Protein AF-A0AA95N5B0-F1 (afdb_monomer)

Mean predicted aligned error: 8.51 Å

Sequence (101 aa):
MNHSTEYFVPNHDPILGIRDTNIAQSITLDNWQRKAIVVPHEGDDVYVYIVTGEIAKLNRKVYCVTGFSLKDNKSLWSHPFLSPEEAISWIGRHFQQQAVA

Structure (mmCIF, N/CA/C/O backbone):
data_AF-A0AA95N5B0-F1
#
_entry.id   AF-A0AA95N5B0-F1
#
loop_
_atom_site.group_PDB
_atom_site.id
_atom_site.type_symbol
_atom_site.label_atom_id
_atom_site.label_alt_id
_atom_site.label_comp_id
_atom_site.label_asym_id
_atom_site.label_entity_id
_atom_site.label_seq_id
_atom_site.pdbx_PDB_ins_code
_atom_site.Cartn_x
_atom_site.Cartn_y
_atom_site.Cartn_z
_atom_site.occupancy
_atom_site.B_iso_or_equiv
_atom_site.auth_seq_id
_atom_site.auth_comp_id
_atom_site.auth_asym_id
_atom_site.auth_atom_id
_atom_site.pdbx_PDB_model_num
ATOM 1 N N . MET A 1 1 ? 8.682 13.932 24.473 1.00 30.95 1 MET A N 1
ATOM 2 C CA . MET A 1 1 ? 8.407 13.279 23.176 1.00 30.95 1 MET A CA 1
ATOM 3 C C . MET A 1 1 ? 8.169 11.798 23.436 1.00 30.95 1 MET A C 1
ATOM 5 O O . MET A 1 1 ? 9.125 11.054 23.578 1.00 30.95 1 MET A O 1
ATOM 9 N N . ASN A 1 2 ? 6.911 11.383 23.612 1.00 28.69 2 ASN A N 1
ATOM 10 C CA . ASN A 1 2 ? 6.576 9.966 23.773 1.00 28.69 2 ASN A CA 1
ATOM 11 C C . ASN A 1 2 ? 6.397 9.363 22.380 1.00 28.69 2 ASN A C 1
ATOM 13 O O . ASN A 1 2 ? 5.348 9.554 21.764 1.00 28.69 2 ASN A O 1
ATOM 17 N N . HIS A 1 3 ? 7.427 8.660 21.906 1.00 34.62 3 HIS A N 1
ATOM 18 C CA . HIS A 1 3 ? 7.352 7.738 20.777 1.00 34.62 3 HIS A CA 1
ATOM 19 C C . HIS A 1 3 ? 6.328 6.663 21.135 1.00 34.62 3 HIS A C 1
ATOM 21 O O . HIS A 1 3 ? 6.639 5.661 21.769 1.00 34.62 3 HIS A O 1
ATOM 27 N N . SER A 1 4 ? 5.061 6.926 20.834 1.00 34.19 4 SER A N 1
ATOM 28 C CA . SER A 1 4 ? 4.053 5.883 20.885 1.00 34.19 4 SER A CA 1
ATOM 29 C C . SER A 1 4 ? 4.309 5.020 19.680 1.00 34.19 4 SER A C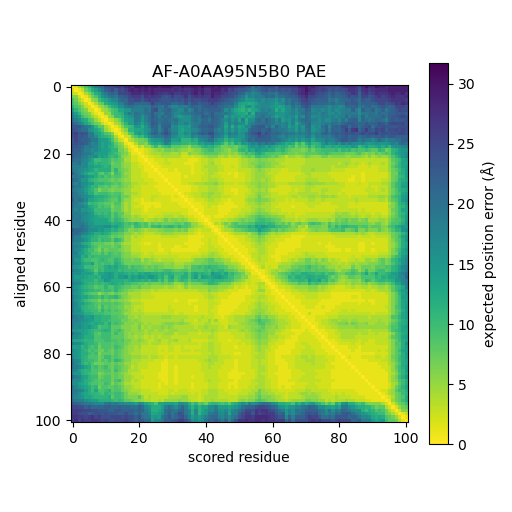 1
ATOM 31 O O . SER A 1 4 ? 4.074 5.455 18.560 1.00 34.19 4 SER A O 1
ATOM 33 N N . THR A 1 5 ? 4.885 3.855 19.931 1.00 39.59 5 THR A N 1
ATOM 34 C CA . THR A 1 5 ? 5.083 2.809 18.943 1.00 39.59 5 THR A CA 1
ATOM 35 C C . THR A 1 5 ? 3.708 2.434 18.403 1.00 39.59 5 THR A C 1
ATOM 37 O O . THR A 1 5 ? 2.955 1.684 19.022 1.00 39.59 5 THR A O 1
ATOM 40 N N . GLU A 1 6 ? 3.326 3.061 17.296 1.00 41.38 6 GLU A N 1
ATOM 41 C CA . GLU A 1 6 ? 2.195 2.645 16.487 1.00 41.38 6 GLU A CA 1
ATOM 42 C C . GLU A 1 6 ? 2.627 1.330 15.844 1.00 41.38 6 GLU A C 1
ATOM 44 O O . GLU A 1 6 ? 3.453 1.295 14.934 1.00 41.38 6 GLU A O 1
ATOM 49 N N . TYR A 1 7 ? 2.163 0.220 16.414 1.00 44.59 7 TYR A N 1
ATOM 50 C CA . TYR A 1 7 ? 2.422 -1.099 15.862 1.00 44.59 7 TYR A CA 1
ATOM 51 C C . TYR A 1 7 ? 1.550 -1.267 14.619 1.00 44.59 7 TYR A C 1
ATOM 53 O O . TYR A 1 7 ? 0.416 -1.736 14.680 1.00 44.59 7 TYR A O 1
ATOM 61 N N . PHE A 1 8 ? 2.088 -0.861 13.474 1.00 47.25 8 PHE A N 1
ATOM 62 C CA . PHE A 1 8 ? 1.561 -1.246 12.174 1.00 47.25 8 PHE A CA 1
ATOM 63 C C . PHE A 1 8 ? 1.972 -2.695 11.930 1.00 47.25 8 PHE A C 1
ATOM 65 O O . PHE A 1 8 ? 3.020 -2.964 11.353 1.00 47.25 8 PHE A O 1
ATOM 72 N N . VAL A 1 9 ? 1.187 -3.637 12.448 1.00 40.78 9 VAL A N 1
ATOM 73 C CA . VAL A 1 9 ? 1.329 -5.047 12.081 1.00 40.78 9 VAL A CA 1
ATOM 74 C C . VAL A 1 9 ? 0.416 -5.272 10.882 1.00 40.78 9 VAL A C 1
ATOM 76 O O . VAL A 1 9 ? -0.803 -5.326 11.063 1.00 40.78 9 VAL A O 1
ATOM 79 N N . PRO A 1 10 ? 0.948 -5.348 9.652 1.00 44.41 10 PRO A N 1
ATOM 80 C CA . PRO A 1 10 ? 0.134 -5.725 8.513 1.00 44.41 10 PRO A CA 1
ATOM 81 C C . PRO A 1 10 ? -0.394 -7.151 8.738 1.00 44.41 10 PRO A C 1
ATOM 83 O O . PRO A 1 10 ? 0.362 -8.115 8.712 1.00 44.41 10 PRO A O 1
ATOM 86 N N . ASN A 1 11 ? -1.706 -7.303 8.958 1.00 42.75 11 ASN A N 1
ATOM 87 C CA . ASN A 1 11 ? -2.342 -8.634 9.040 1.00 42.75 11 ASN A CA 1
ATOM 88 C C . ASN A 1 11 ? -2.188 -9.436 7.736 1.00 42.75 11 ASN A C 1
ATOM 90 O O . ASN A 1 11 ? -2.237 -10.663 7.730 1.00 42.75 11 ASN A O 1
ATOM 94 N N . HIS A 1 12 ? -1.982 -8.728 6.631 1.00 45.88 12 HIS A N 1
ATOM 95 C CA . HIS A 1 12 ? -1.521 -9.273 5.373 1.00 45.88 12 HIS A CA 1
ATOM 96 C C . HIS A 1 12 ? -0.324 -8.438 4.985 1.00 45.88 12 HIS A C 1
ATOM 98 O O . HIS A 1 12 ? -0.496 -7.334 4.481 1.00 45.88 12 HIS A O 1
ATOM 104 N N . ASP A 1 13 ? 0.869 -8.919 5.303 1.00 48.38 13 ASP A N 1
ATOM 105 C CA . ASP A 1 13 ? 2.063 -8.351 4.718 1.00 48.38 13 ASP A CA 1
ATOM 106 C C . ASP A 1 13 ? 2.158 -8.878 3.283 1.00 48.38 13 ASP A C 1
ATOM 108 O O . ASP A 1 13 ? 2.416 -10.073 3.086 1.00 48.38 13 ASP A O 1
ATOM 112 N N . PRO A 1 14 ? 1.896 -8.057 2.253 1.00 49.75 14 PRO A N 1
ATOM 113 C CA . PRO A 1 14 ? 2.104 -8.514 0.898 1.00 49.75 14 PRO A CA 1
ATOM 114 C C . PRO A 1 14 ? 3.608 -8.717 0.614 1.00 49.75 14 PRO A C 1
ATOM 116 O O . PRO A 1 14 ? 3.931 -9.358 -0.382 1.00 49.75 14 PRO A O 1
ATOM 119 N N . ILE A 1 15 ? 4.534 -8.281 1.490 1.00 49.28 15 ILE A N 1
ATOM 120 C CA . ILE A 1 15 ? 5.997 -8.419 1.322 1.00 49.28 15 ILE A CA 1
ATOM 121 C C . ILE A 1 15 ? 6.458 -9.882 1.194 1.00 49.28 15 ILE A C 1
ATOM 123 O O . ILE A 1 15 ? 7.473 -10.136 0.550 1.00 49.28 15 ILE A O 1
ATOM 127 N N . LEU A 1 16 ? 5.701 -10.877 1.679 1.00 51.41 16 LEU A N 1
ATOM 128 C CA . LEU A 1 16 ? 6.031 -12.289 1.413 1.00 51.41 16 LEU A CA 1
ATOM 129 C C . LEU A 1 16 ? 5.581 -12.798 0.026 1.00 51.41 16 LEU A C 1
ATOM 131 O O . LEU A 1 16 ? 5.819 -13.962 -0.301 1.00 51.41 16 LEU A O 1
ATOM 135 N N . GLY A 1 17 ? 4.962 -11.966 -0.821 1.00 52.44 17 GLY A N 1
ATOM 136 C CA . GLY A 1 17 ? 4.576 -12.386 -2.166 1.00 52.44 17 GLY A CA 1
ATOM 137 C C . GLY A 1 17 ? 3.688 -11.431 -2.960 1.00 52.44 17 GLY A C 1
ATOM 138 O O . GLY A 1 17 ? 2.675 -11.895 -3.487 1.00 52.44 17 GLY A O 1
ATOM 139 N N . ILE A 1 18 ? 4.054 -10.150 -3.120 1.00 56.16 18 ILE A N 1
ATOM 140 C CA . ILE A 1 18 ? 3.537 -9.352 -4.245 1.00 56.16 18 ILE A CA 1
ATOM 141 C C . ILE A 1 18 ? 4.049 -10.030 -5.516 1.00 56.16 18 ILE A C 1
ATOM 143 O O . ILE A 1 18 ? 5.169 -9.806 -5.963 1.00 56.16 18 ILE A O 1
ATOM 147 N N . ARG A 1 19 ? 3.237 -10.938 -6.053 1.00 64.50 19 ARG A N 1
ATOM 148 C CA . ARG A 1 19 ? 3.437 -11.543 -7.367 1.00 64.50 19 ARG A CA 1
ATOM 149 C C . ARG A 1 19 ? 2.953 -10.547 -8.412 1.00 64.50 19 ARG A C 1
ATOM 151 O O . ARG A 1 19 ? 2.089 -9.726 -8.110 1.00 64.50 19 ARG A O 1
ATOM 158 N N . ASP A 1 20 ? 3.375 -10.697 -9.661 1.00 67.56 20 ASP A N 1
ATOM 159 C CA . ASP A 1 20 ? 2.834 -9.900 -10.776 1.00 67.56 20 ASP A CA 1
ATOM 160 C C . ASP A 1 20 ? 1.294 -9.956 -10.825 1.00 67.56 20 ASP A C 1
ATOM 162 O O . ASP A 1 20 ? 0.617 -8.979 -11.132 1.00 67.56 20 ASP A O 1
ATOM 166 N N . THR A 1 21 ? 0.706 -11.080 -10.396 1.00 74.06 21 THR A N 1
ATOM 167 C CA . THR A 1 21 ? -0.747 -11.264 -10.267 1.00 74.06 21 THR A CA 1
ATOM 168 C C . THR A 1 21 ? -1.414 -10.353 -9.236 1.00 74.06 21 THR A C 1
ATOM 170 O O . THR A 1 21 ? -2.636 -10.207 -9.252 1.00 74.06 21 THR A O 1
ATOM 173 N N . ASN A 1 22 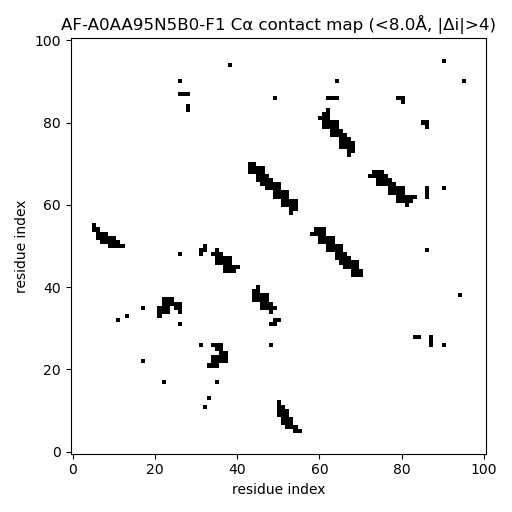? -0.657 -9.771 -8.311 1.00 80.00 22 ASN A N 1
ATOM 174 C CA . ASN A 1 22 ? -1.114 -8.821 -7.300 1.00 80.00 22 ASN A CA 1
ATOM 175 C C . ASN A 1 22 ? -0.949 -7.369 -7.758 1.00 80.00 22 ASN A C 1
ATOM 177 O O . ASN A 1 22 ? -1.467 -6.475 -7.098 1.00 80.00 22 ASN A O 1
ATOM 181 N N . ILE A 1 23 ? -0.320 -7.119 -8.904 1.00 84.75 23 ILE A N 1
ATOM 182 C CA . ILE A 1 23 ? -0.264 -5.780 -9.480 1.00 84.75 23 ILE A CA 1
ATOM 183 C C . ILE A 1 23 ? -1.582 -5.477 -10.194 1.00 84.75 23 ILE A C 1
ATOM 185 O O . ILE A 1 23 ? -2.210 -6.341 -10.818 1.00 84.75 23 ILE A O 1
ATOM 189 N N . ALA A 1 24 ? -2.058 -4.250 -10.031 1.00 87.56 24 ALA A N 1
ATOM 190 C CA . ALA A 1 24 ? -3.214 -3.707 -10.720 1.00 87.56 24 ALA A CA 1
ATOM 191 C C . ALA A 1 24 ? -2.904 -2.289 -11.205 1.00 87.56 24 ALA A C 1
ATOM 193 O O . ALA A 1 24 ? -2.031 -1.611 -10.671 1.00 87.56 24 ALA A O 1
ATOM 194 N N . GLN A 1 25 ? -3.655 -1.827 -12.202 1.00 88.38 25 GLN A N 1
ATOM 195 C CA . GLN A 1 25 ? -3.574 -0.438 -12.664 1.00 88.38 25 GLN A CA 1
ATOM 196 C C . GLN A 1 25 ? -4.163 0.547 -11.647 1.00 88.38 25 GLN A C 1
ATOM 198 O O . GLN A 1 25 ? -3.808 1.722 -11.637 1.00 88.38 25 GLN A O 1
ATOM 203 N N . SER A 1 26 ? -5.078 0.082 -10.796 1.00 89.75 26 SER A N 1
ATOM 204 C CA . SER A 1 26 ? -5.707 0.895 -9.763 1.00 89.75 26 SER A CA 1
ATOM 205 C C . SER A 1 26 ? -6.107 0.059 -8.551 1.00 89.75 26 SER A C 1
ATOM 207 O O . SER A 1 26 ? -6.419 -1.135 -8.650 1.00 89.75 26 SER A O 1
ATOM 209 N N . ILE A 1 27 ? -6.117 0.723 -7.396 1.00 89.69 27 ILE A N 1
ATOM 210 C CA . ILE A 1 27 ? -6.676 0.190 -6.158 1.00 89.69 27 ILE A CA 1
ATOM 211 C C . ILE A 1 27 ? -8.143 0.619 -6.049 1.00 89.69 27 ILE A C 1
ATOM 213 O O . ILE A 1 27 ? -8.469 1.791 -6.222 1.00 89.69 27 ILE A O 1
ATOM 217 N N . THR A 1 28 ? -9.023 -0.333 -5.749 1.00 92.06 28 THR A N 1
ATOM 218 C CA . THR A 1 28 ? -10.467 -0.149 -5.560 1.00 92.06 28 THR A CA 1
ATOM 219 C C . THR A 1 28 ? -10.921 -0.778 -4.243 1.00 92.06 28 THR A C 1
ATOM 221 O O . THR A 1 28 ? -10.189 -1.555 -3.624 1.00 92.06 28 THR A O 1
ATOM 224 N N . LEU A 1 29 ? -12.154 -0.477 -3.816 1.00 92.50 29 LEU A N 1
ATOM 225 C CA . LEU A 1 29 ? -12.732 -1.035 -2.585 1.00 92.50 29 LEU A CA 1
ATOM 226 C C . LEU A 1 29 ? -12.825 -2.568 -2.609 1.00 92.50 29 LEU A C 1
ATOM 228 O O . LEU A 1 29 ? -12.710 -3.201 -1.562 1.00 92.50 29 LEU A O 1
ATOM 232 N N . ASP A 1 30 ? -12.951 -3.160 -3.794 1.00 90.62 30 ASP A N 1
ATOM 233 C CA . ASP A 1 30 ? -13.067 -4.610 -3.959 1.00 90.62 30 ASP A CA 1
ATOM 234 C C . ASP A 1 30 ? -11.710 -5.327 -3.995 1.00 90.62 30 ASP A C 1
ATOM 236 O O . ASP A 1 30 ? -11.644 -6.541 -3.799 1.00 90.62 30 ASP A O 1
ATOM 240 N N . ASN A 1 31 ? -10.616 -4.606 -4.280 1.00 86.94 31 ASN A N 1
ATOM 241 C CA . ASN A 1 31 ? -9.325 -5.226 -4.586 1.00 86.94 31 ASN A CA 1
ATOM 242 C C . ASN A 1 31 ? -8.175 -4.837 -3.638 1.00 86.94 31 ASN A C 1
ATOM 244 O O . ASN A 1 31 ? -7.156 -5.532 -3.625 1.00 86.94 31 ASN A O 1
ATOM 248 N N . TRP A 1 32 ? -8.331 -3.788 -2.822 1.00 88.06 32 TRP A N 1
ATOM 249 C CA . TRP A 1 32 ? -7.229 -3.185 -2.058 1.00 88.06 32 TRP A CA 1
ATOM 250 C C . TRP A 1 32 ? -6.510 -4.130 -1.099 1.00 88.06 32 TRP A C 1
ATOM 252 O O . TRP A 1 32 ? -5.326 -3.958 -0.843 1.00 88.06 32 TRP A O 1
ATOM 262 N N . GLN A 1 33 ? -7.199 -5.155 -0.599 1.00 87.19 33 GLN A N 1
ATOM 263 C CA . GLN A 1 33 ? -6.622 -6.140 0.321 1.00 87.19 33 GLN A CA 1
ATOM 264 C C . GLN A 1 33 ? -5.603 -7.071 -0.345 1.00 87.19 33 GLN A C 1
ATOM 266 O O . GLN A 1 33 ? -4.883 -7.790 0.340 1.00 87.19 33 GLN A O 1
ATOM 271 N N . ARG A 1 34 ? -5.608 -7.143 -1.680 1.00 83.25 34 ARG A N 1
ATOM 272 C CA . ARG A 1 34 ? -4.845 -8.134 -2.455 1.00 83.25 34 ARG A CA 1
ATOM 273 C C . ARG A 1 34 ? -4.021 -7.510 -3.569 1.00 83.25 34 ARG A C 1
ATOM 275 O O . ARG A 1 34 ? -3.317 -8.248 -4.262 1.00 83.25 34 ARG A O 1
ATOM 282 N N . LYS A 1 35 ? -4.167 -6.205 -3.795 1.00 86.06 35 LYS A N 1
ATOM 283 C CA . LYS A 1 35 ? -3.573 -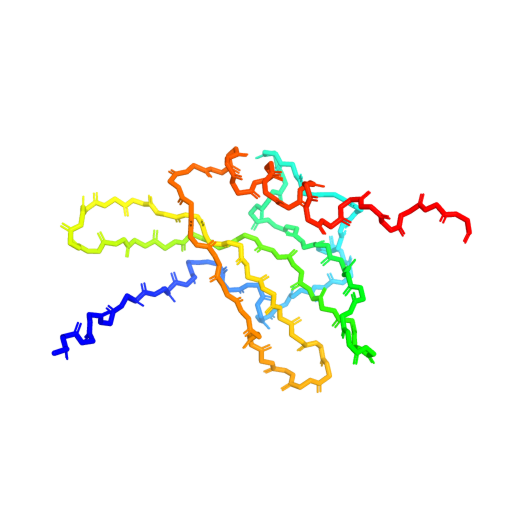5.506 -4.926 1.00 86.06 35 LYS A CA 1
ATOM 284 C C . LYS A 1 35 ? -2.627 -4.401 -4.481 1.00 86.06 35 LYS A C 1
ATOM 286 O O . LYS A 1 35 ? -2.863 -3.738 -3.476 1.00 86.06 35 LYS A O 1
ATOM 291 N N . ALA A 1 36 ? -1.587 -4.211 -5.278 1.00 89.12 36 ALA A N 1
ATOM 292 C CA . ALA A 1 36 ? -0.700 -3.061 -5.251 1.00 89.12 36 ALA A CA 1
ATOM 293 C C . ALA A 1 36 ? -0.722 -2.385 -6.629 1.00 89.12 36 ALA A C 1
ATOM 295 O O . ALA A 1 36 ? -1.028 -3.029 -7.636 1.00 89.12 36 ALA A O 1
ATOM 296 N N . ILE A 1 37 ? -0.386 -1.102 -6.677 1.00 89.75 37 ILE A N 1
ATOM 297 C CA . ILE A 1 37 ? -0.007 -0.424 -7.920 1.00 89.75 37 ILE A CA 1
ATOM 298 C C . ILE A 1 37 ? 1.502 -0.196 -7.927 1.00 89.75 37 ILE A C 1
ATOM 300 O O . ILE A 1 37 ? 2.128 -0.156 -6.868 1.00 89.75 37 ILE A O 1
ATOM 304 N N . VAL A 1 38 ? 2.070 -0.029 -9.116 1.00 89.62 38 VAL A N 1
ATOM 305 C CA . VAL A 1 38 ? 3.460 0.400 -9.294 1.00 89.62 3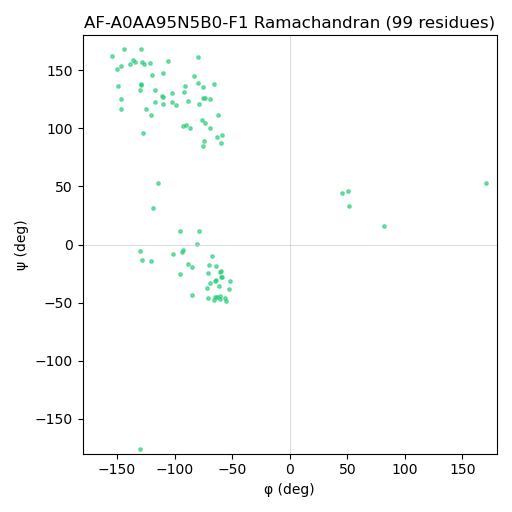8 VAL A CA 1
ATOM 306 C C . VAL A 1 38 ? 3.453 1.872 -9.655 1.00 89.62 38 VAL A C 1
ATOM 308 O O . VAL A 1 38 ? 2.712 2.276 -10.552 1.00 89.62 38 VAL A O 1
ATOM 311 N N . VAL A 1 39 ? 4.259 2.661 -8.955 1.00 89.31 39 VAL A N 1
ATOM 312 C CA . VAL A 1 39 ? 4.459 4.079 -9.255 1.00 89.31 39 VAL A CA 1
ATOM 313 C C . VAL A 1 39 ? 5.956 4.362 -9.331 1.00 89.31 39 VAL A C 1
ATOM 315 O O . VAL A 1 39 ? 6.699 3.877 -8.474 1.00 89.31 39 VAL A O 1
ATOM 318 N N . PRO A 1 40 ? 6.421 5.150 -10.307 1.00 87.75 40 PRO A N 1
ATOM 319 C CA . PRO A 1 40 ? 7.812 5.561 -10.333 1.00 87.75 40 PRO A CA 1
ATOM 320 C C . PRO A 1 40 ? 8.045 6.642 -9.267 1.00 87.75 40 PRO A C 1
ATOM 322 O O . PRO A 1 40 ? 7.263 7.585 -9.108 1.00 87.75 40 PRO A O 1
ATOM 325 N N . HIS A 1 41 ? 9.139 6.518 -8.525 1.00 83.12 41 HIS A N 1
ATOM 326 C CA . HIS A 1 41 ? 9.528 7.431 -7.459 1.00 83.12 41 HIS A CA 1
ATOM 327 C C . HIS A 1 41 ? 11.054 7.532 -7.388 1.00 83.12 41 HIS A C 1
ATOM 329 O O . HIS A 1 41 ? 11.736 6.548 -7.130 1.00 83.12 41 HIS A O 1
ATOM 335 N N . GLU A 1 42 ? 11.596 8.727 -7.638 1.00 81.19 42 GLU A N 1
ATOM 336 C CA . GLU A 1 42 ? 13.037 9.031 -7.518 1.00 81.19 42 GLU A CA 1
ATOM 337 C C . GLU A 1 42 ? 13.977 8.056 -8.265 1.00 81.19 42 GLU A C 1
ATOM 339 O O . GLU A 1 42 ? 15.105 7.801 -7.847 1.00 81.19 42 GLU A O 1
ATOM 344 N N . GLY A 1 43 ? 13.530 7.528 -9.410 1.00 80.00 43 GLY A N 1
ATOM 345 C CA . GLY A 1 43 ? 14.309 6.579 -10.216 1.00 80.00 43 GLY A CA 1
ATOM 346 C C . GLY A 1 43 ? 14.235 5.125 -9.735 1.00 80.00 43 GLY A C 1
ATOM 347 O O . GLY A 1 43 ? 15.071 4.316 -10.137 1.00 80.00 43 GLY A O 1
ATOM 348 N N . ASP A 1 44 ? 13.258 4.801 -8.890 1.00 80.94 44 ASP A N 1
ATOM 349 C CA . ASP A 1 44 ? 12.881 3.445 -8.501 1.00 80.94 44 ASP A CA 1
ATOM 350 C C . ASP A 1 44 ? 11.384 3.204 -8.735 1.00 80.94 44 ASP A C 1
ATOM 352 O O . ASP A 1 44 ? 10.581 4.139 -8.720 1.00 80.94 44 ASP A O 1
ATOM 356 N N . ASP A 1 45 ? 11.013 1.943 -8.922 1.00 86.88 45 ASP A N 1
ATOM 357 C CA . ASP A 1 45 ? 9.621 1.520 -8.934 1.00 86.88 45 ASP A CA 1
ATOM 358 C C . ASP A 1 45 ? 9.187 1.182 -7.508 1.00 86.88 45 ASP A C 1
ATOM 360 O O . ASP A 1 45 ? 9.769 0.344 -6.812 1.00 86.88 45 ASP A O 1
ATOM 364 N N . VAL A 1 46 ? 8.131 1.854 -7.066 1.00 88.81 46 VAL A N 1
ATOM 365 C CA . VAL A 1 46 ? 7.587 1.711 -5.721 1.00 88.81 46 VAL A CA 1
ATOM 366 C C . VAL A 1 46 ? 6.236 1.025 -5.802 1.00 88.81 46 VAL A C 1
ATOM 368 O O . VAL A 1 46 ? 5.328 1.468 -6.509 1.00 88.81 46 VAL A O 1
ATOM 371 N N . TYR A 1 47 ? 6.072 -0.042 -5.024 1.00 88.75 47 TYR A N 1
ATOM 372 C CA . TYR A 1 47 ? 4.757 -0.614 -4.786 1.00 88.75 47 TYR A CA 1
ATOM 373 C C . TYR A 1 47 ? 3.977 0.251 -3.812 1.00 88.75 47 TYR A C 1
ATOM 375 O O . TYR A 1 47 ? 4.426 0.496 -2.694 1.00 88.75 47 TYR A O 1
ATOM 383 N N . VAL A 1 48 ? 2.775 0.652 -4.214 1.00 90.50 48 VAL A N 1
ATOM 384 C CA . VAL A 1 48 ? 1.808 1.320 -3.346 1.00 90.50 48 VAL A CA 1
ATOM 385 C C . VAL A 1 48 ? 0.645 0.376 -3.081 1.00 90.50 48 VAL A C 1
ATOM 387 O O . VAL A 1 48 ? -0.036 -0.071 -4.005 1.00 90.50 48 VAL A O 1
ATOM 390 N N . TYR A 1 49 ? 0.414 0.069 -1.811 1.00 89.69 49 TYR A N 1
ATOM 391 C CA . TYR A 1 49 ? -0.646 -0.832 -1.358 1.00 89.69 49 TYR A CA 1
ATOM 392 C C . TYR A 1 49 ? -1.242 -0.353 -0.036 1.00 89.69 49 TYR A C 1
ATOM 394 O O . TYR A 1 49 ? -0.710 0.552 0.607 1.00 89.69 49 TYR A O 1
ATOM 402 N N . ILE A 1 50 ? -2.366 -0.951 0.363 1.00 89.81 50 ILE A N 1
ATOM 403 C CA . ILE A 1 50 ? -3.042 -0.634 1.622 1.00 89.81 50 ILE A CA 1
ATOM 404 C C . ILE A 1 50 ? -2.894 -1.811 2.581 1.00 89.81 50 ILE A C 1
ATOM 406 O O . ILE A 1 50 ? -3.283 -2.933 2.261 1.00 89.81 50 ILE A O 1
ATOM 410 N N . VAL A 1 51 ? -2.400 -1.539 3.786 1.00 87.12 51 VAL A N 1
ATOM 411 C CA . VAL A 1 51 ? -2.387 -2.492 4.900 1.00 87.12 51 VAL A CA 1
ATOM 412 C C . VAL A 1 51 ? -3.360 -2.061 5.978 1.00 87.12 51 VAL A C 1
ATOM 414 O O . VAL A 1 51 ? -3.578 -0.875 6.211 1.00 87.12 51 VAL A O 1
ATOM 417 N N . THR A 1 52 ? -3.951 -3.025 6.672 1.00 85.56 52 THR A N 1
ATOM 418 C CA . THR A 1 52 ? -4.721 -2.731 7.882 1.00 85.56 52 THR A CA 1
ATOM 419 C C . THR A 1 52 ? -3.825 -2.815 9.099 1.00 85.56 52 THR A C 1
ATOM 421 O O . THR A 1 52 ? -3.094 -3.793 9.238 1.00 85.56 52 THR A O 1
ATOM 424 N N . GLY A 1 53 ? -3.963 -1.853 10.000 1.00 81.56 53 GLY A N 1
ATOM 425 C CA . GLY A 1 53 ? -3.402 -1.910 11.342 1.00 81.56 53 GLY A CA 1
ATOM 426 C C . GLY A 1 53 ? -4.457 -1.576 12.390 1.00 81.56 53 GLY A C 1
ATOM 427 O O . GLY A 1 53 ? -5.625 -1.328 12.074 1.00 81.56 53 GLY A O 1
ATOM 428 N N . GLU A 1 54 ? -4.029 -1.523 13.643 1.00 81.94 54 GLU A N 1
ATOM 429 C CA . GLU A 1 54 ? -4.852 -1.066 14.758 1.00 81.94 54 GLU A CA 1
ATOM 430 C C . GLU A 1 54 ? -4.091 -0.017 15.564 1.00 81.94 54 GLU A C 1
ATOM 432 O O . GLU A 1 54 ? -2.930 -0.202 15.926 1.00 81.94 54 GLU A O 1
ATOM 437 N N . ILE A 1 55 ? -4.756 1.094 15.879 1.00 75.62 55 ILE A N 1
ATOM 438 C CA . ILE A 1 55 ? -4.220 2.083 16.814 1.00 75.62 55 ILE A CA 1
ATOM 439 C C . ILE A 1 55 ? -4.747 1.733 18.202 1.00 75.62 55 ILE A C 1
ATOM 441 O O . ILE A 1 55 ? -5.885 2.063 18.545 1.00 75.62 55 ILE A O 1
ATOM 445 N N . ALA A 1 56 ? -3.893 1.114 19.022 1.00 74.19 56 ALA A N 1
ATOM 446 C CA . ALA A 1 56 ? -4.243 0.662 20.372 1.00 74.19 56 ALA A CA 1
ATOM 447 C C . ALA A 1 56 ? -4.857 1.776 21.242 1.00 74.19 56 ALA A C 1
ATOM 449 O O . ALA A 1 56 ? -5.827 1.548 21.957 1.00 74.19 56 ALA A O 1
ATOM 450 N N . LYS A 1 57 ? -4.352 3.014 21.131 1.00 75.19 57 LYS A N 1
ATOM 451 C CA . LYS A 1 57 ? -4.868 4.169 21.890 1.00 75.19 57 LYS A CA 1
ATOM 452 C C . LYS A 1 57 ? -6.310 4.542 21.56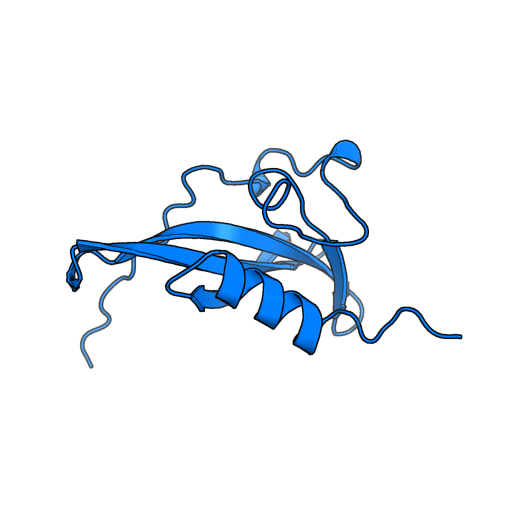2 1.00 75.19 57 LYS A C 1
ATOM 454 O O . LYS A 1 57 ? -6.995 5.110 22.403 1.00 75.19 57 LYS A O 1
ATOM 459 N N . LEU A 1 58 ? -6.734 4.294 20.327 1.00 73.81 58 LEU A N 1
ATOM 460 C CA . LEU A 1 58 ? -8.067 4.642 19.845 1.00 73.81 58 LEU A CA 1
ATOM 461 C C . LEU A 1 58 ? -8.997 3.429 19.824 1.00 73.81 58 LEU A 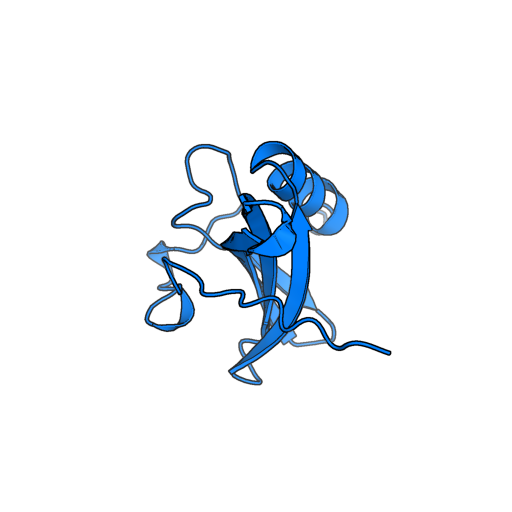C 1
ATOM 463 O O . LEU A 1 58 ? -10.186 3.607 19.578 1.00 73.81 58 LEU A O 1
ATOM 467 N N . ASN A 1 59 ? -8.463 2.224 20.062 1.00 80.38 59 ASN A N 1
ATOM 468 C CA . ASN A 1 59 ? -9.143 0.950 19.840 1.00 80.38 59 ASN A CA 1
ATOM 469 C C . ASN A 1 59 ? -9.851 0.921 18.473 1.00 80.38 59 ASN A C 1
ATOM 471 O O . ASN A 1 59 ? -11.031 0.585 18.358 1.00 80.38 59 ASN A O 1
ATOM 475 N N . ARG A 1 60 ? -9.150 1.402 17.440 1.00 79.75 60 ARG A N 1
ATOM 476 C CA . ARG A 1 60 ? -9.700 1.586 16.095 1.00 79.75 60 ARG A CA 1
ATOM 477 C C . ARG A 1 60 ? -8.802 0.953 15.054 1.00 79.75 60 ARG A C 1
ATOM 479 O O . ARG A 1 60 ? -7.581 1.120 15.082 1.00 79.75 60 ARG A O 1
ATOM 486 N N . LYS A 1 61 ? -9.455 0.293 14.101 1.00 84.44 61 LYS A N 1
ATOM 487 C CA . LYS A 1 61 ? -8.843 -0.161 12.860 1.00 84.44 61 LYS A CA 1
ATOM 488 C C . LYS A 1 61 ? -8.426 1.045 12.025 1.00 84.44 61 LYS A C 1
ATOM 490 O O . LYS A 1 61 ? -9.179 2.012 11.918 1.00 84.44 61 LYS A O 1
ATOM 495 N N . VAL A 1 62 ? -7.248 0.958 11.428 1.00 89.00 62 VAL A N 1
ATOM 496 C CA . VAL A 1 62 ? -6.718 1.952 10.495 1.00 89.00 62 VAL A CA 1
ATOM 497 C C . VAL A 1 62 ? -6.252 1.292 9.211 1.00 89.00 62 VAL A C 1
ATOM 499 O O . VAL A 1 62 ? -5.956 0.096 9.178 1.00 89.00 62 VAL A O 1
ATOM 502 N N . TYR A 1 63 ? -6.205 2.089 8.154 1.00 90.25 63 TYR A N 1
ATOM 503 C CA . TYR A 1 63 ? -5.829 1.679 6.810 1.00 90.25 63 TYR A CA 1
ATOM 504 C C . TYR A 1 63 ? -4.624 2.509 6.398 1.00 90.25 63 TYR A C 1
ATOM 506 O O . TYR A 1 63 ? -4.740 3.719 6.244 1.00 90.25 63 TYR A O 1
ATOM 514 N N . CYS A 1 64 ? -3.461 1.890 6.260 1.00 90.00 64 CYS A N 1
ATOM 515 C CA . CYS A 1 64 ? -2.233 2.584 5.911 1.00 90.00 64 CYS A CA 1
ATOM 516 C C . CYS A 1 64 ? -1.906 2.357 4.448 1.00 90.00 64 CYS A C 1
ATOM 518 O O . CYS A 1 64 ? -1.742 1.217 4.024 1.00 90.00 64 CYS A O 1
ATOM 520 N N . VAL A 1 65 ? -1.785 3.443 3.693 1.00 92.00 65 VAL A N 1
ATOM 521 C CA . VAL A 1 65 ? -1.176 3.400 2.367 1.00 92.00 65 VAL A CA 1
ATOM 522 C C . VAL A 1 65 ? 0.333 3.377 2.561 1.00 92.00 65 VAL A C 1
ATOM 524 O O . VAL A 1 65 ? 0.881 4.303 3.160 1.00 92.00 65 VAL A O 1
ATOM 527 N N . THR A 1 66 ? 0.998 2.344 2.063 1.00 90.44 66 THR A N 1
ATOM 528 C CA . THR A 1 66 ? 2.443 2.145 2.204 1.00 90.44 66 THR A CA 1
ATOM 529 C C . THR A 1 66 ? 3.101 2.164 0.834 1.00 90.44 66 THR A C 1
ATOM 531 O O . THR A 1 66 ? 2.628 1.497 -0.085 1.00 90.44 66 THR A O 1
ATOM 534 N N . GLY A 1 67 ? 4.192 2.922 0.718 1.00 89.88 67 GLY A N 1
ATOM 535 C CA . GLY A 1 67 ? 5.096 2.893 -0.426 1.00 89.88 67 GLY A CA 1
ATOM 536 C C . GLY A 1 67 ? 6.312 2.034 -0.107 1.00 89.88 67 GLY A C 1
ATOM 537 O O . GLY A 1 67 ? 7.043 2.330 0.839 1.00 89.88 67 GLY A O 1
ATOM 538 N N . PHE A 1 68 ? 6.536 0.980 -0.882 1.00 86.69 68 PHE A N 1
ATOM 539 C CA . PHE A 1 68 ? 7.640 0.042 -0.712 1.00 86.69 68 PHE A CA 1
ATOM 540 C C . PHE A 1 68 ? 8.566 0.060 -1.927 1.00 86.69 68 PHE A C 1
ATOM 542 O O . PHE A 1 68 ? 8.120 -0.185 -3.045 1.00 86.69 68 PHE A O 1
ATOM 549 N N . SER A 1 69 ? 9.846 0.344 -1.700 1.00 85.81 69 SER A N 1
ATOM 550 C CA . SER A 1 69 ? 10.880 0.347 -2.737 1.00 85.81 69 SER A CA 1
ATOM 551 C C . SER A 1 69 ? 11.234 -1.078 -3.140 1.00 85.81 69 SER A C 1
ATOM 553 O O . SER A 1 69 ? 11.611 -1.891 -2.289 1.00 85.81 69 SER A O 1
ATOM 555 N N . LEU A 1 70 ? 11.150 -1.364 -4.440 1.00 78.69 70 LEU A N 1
ATOM 556 C CA . LEU A 1 70 ? 11.568 -2.646 -4.997 1.00 78.69 70 LEU A CA 1
ATOM 557 C C . LEU A 1 70 ? 13.082 -2.811 -4.996 1.00 78.69 70 LEU A C 1
ATOM 559 O O . LEU A 1 70 ? 13.587 -3.901 -4.731 1.00 78.69 70 LEU A O 1
ATOM 563 N N . LYS A 1 71 ? 13.807 -1.727 -5.269 1.00 83.69 71 LYS A N 1
ATOM 564 C CA . LYS A 1 71 ? 15.267 -1.735 -5.324 1.00 83.69 71 LYS A CA 1
ATOM 565 C C . LYS A 1 71 ? 15.909 -1.898 -3.951 1.00 83.69 71 LYS A C 1
ATOM 567 O O . LYS A 1 71 ? 16.827 -2.701 -3.801 1.00 83.69 71 LYS A O 1
ATOM 572 N N . ASP A 1 72 ? 15.432 -1.150 -2.959 1.00 83.19 72 ASP A N 1
ATOM 573 C CA . ASP A 1 72 ? 16.015 -1.128 -1.614 1.00 83.19 72 ASP A CA 1
ATOM 574 C C . ASP A 1 72 ? 15.358 -2.139 -0.658 1.00 83.19 72 ASP A C 1
ATOM 576 O O . ASP A 1 72 ? 15.802 -2.276 0.484 1.00 83.19 72 ASP A O 1
ATOM 580 N N . ASN A 1 73 ? 14.300 -2.829 -1.102 1.00 79.69 73 ASN A N 1
ATOM 581 C CA . ASN A 1 73 ? 13.541 -3.819 -0.336 1.00 79.69 73 ASN A CA 1
ATOM 582 C C . ASN A 1 73 ? 13.101 -3.304 1.051 1.00 79.69 73 ASN A C 1
ATOM 584 O O . ASN A 1 73 ? 13.280 -3.970 2.075 1.00 79.69 73 ASN A O 1
ATOM 588 N N . LYS A 1 74 ? 12.557 -2.082 1.092 1.00 82.56 74 LYS A N 1
ATOM 589 C CA . LYS A 1 74 ? 12.131 -1.411 2.329 1.00 82.56 74 LYS A CA 1
ATOM 590 C C . LYS A 1 74 ? 10.910 -0.522 2.108 1.00 82.56 74 LYS A C 1
ATOM 592 O O . LYS A 1 74 ? 10.722 0.050 1.033 1.00 82.56 74 LYS A O 1
ATOM 597 N N . SER A 1 75 ? 10.132 -0.322 3.168 1.00 84.44 75 SER A N 1
ATOM 598 C CA . SER A 1 75 ? 9.092 0.710 3.198 1.00 84.44 75 SER A CA 1
ATOM 599 C C . SER A 1 75 ? 9.736 2.096 3.224 1.00 84.44 75 SER A C 1
ATOM 601 O O . SER A 1 75 ? 10.555 2.386 4.095 1.00 84.44 75 SER A O 1
ATOM 603 N N . LEU A 1 76 ? 9.365 2.950 2.273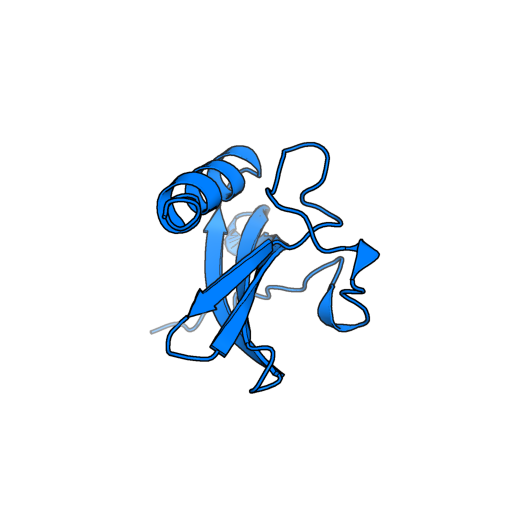 1.00 86.31 76 LEU A N 1
ATOM 604 C CA . LEU A 1 76 ? 9.828 4.335 2.185 1.00 86.31 76 LEU A CA 1
ATOM 605 C C . LEU A 1 76 ? 8.974 5.261 3.053 1.00 86.31 76 LEU A C 1
ATOM 607 O O . LEU A 1 76 ? 9.494 6.123 3.755 1.00 86.31 76 LEU A O 1
ATOM 611 N N . TRP A 1 77 ? 7.656 5.073 3.009 1.00 88.06 77 TRP A N 1
ATOM 612 C CA . TRP A 1 77 ? 6.692 5.915 3.709 1.00 88.06 77 TRP A CA 1
ATOM 613 C C . TRP A 1 77 ? 5.398 5.152 3.993 1.00 88.06 77 TRP A C 1
ATOM 615 O O . TRP A 1 77 ? 5.119 4.098 3.414 1.00 88.06 77 TRP A O 1
ATOM 625 N N . SER A 1 78 ? 4.600 5.669 4.925 1.00 89.31 78 SER A N 1
ATOM 626 C CA . SER A 1 78 ? 3.269 5.147 5.233 1.00 89.31 78 SER A CA 1
ATOM 627 C C . SER A 1 78 ? 2.350 6.264 5.714 1.00 89.31 78 SER A C 1
ATOM 629 O O . SER A 1 78 ? 2.754 7.097 6.524 1.00 89.31 78 SER A O 1
ATOM 631 N N . HIS A 1 79 ? 1.113 6.268 5.223 1.00 90.62 79 HIS A N 1
ATOM 632 C CA . HIS A 1 79 ? 0.097 7.264 5.555 1.00 90.62 79 HIS A CA 1
ATOM 633 C C . HIS A 1 79 ? -1.167 6.577 6.086 1.00 90.62 79 HIS A C 1
ATOM 635 O O . HIS A 1 79 ? -1.778 5.808 5.341 1.00 90.62 79 HIS A O 1
ATOM 641 N N . PRO A 1 80 ? -1.558 6.812 7.354 1.00 91.31 80 PRO A N 1
ATOM 642 C CA . PRO A 1 80 ? -2.735 6.191 7.952 1.00 91.31 80 PRO A CA 1
ATOM 643 C C . PRO A 1 80 ? -4.033 6.935 7.606 1.00 91.31 80 PRO A C 1
ATOM 645 O O . PRO A 1 80 ? -4.076 8.163 7.574 1.00 91.31 80 PRO A O 1
ATOM 648 N N . PHE A 1 81 ? -5.110 6.172 7.439 1.00 91.00 81 PHE A N 1
ATOM 649 C CA . PHE A 1 81 ? -6.476 6.629 7.184 1.00 91.00 81 PHE A CA 1
ATOM 650 C C . PHE A 1 81 ? -7.467 5.877 8.076 1.00 91.00 81 PHE A C 1
ATOM 652 O O . PHE A 1 81 ? -7.188 4.768 8.547 1.00 91.00 81 PHE A O 1
ATOM 659 N N . LEU A 1 82 ? -8.639 6.472 8.310 1.00 90.50 82 L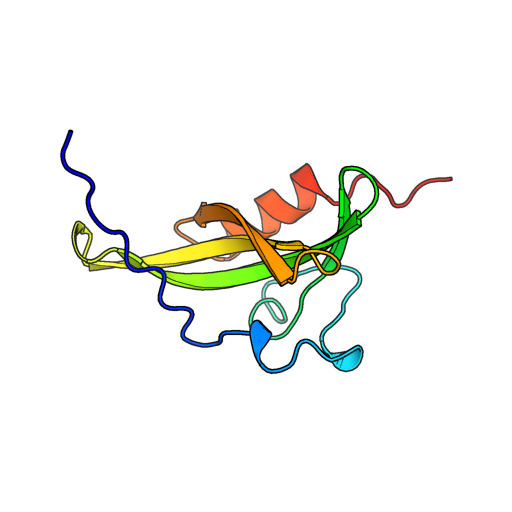EU A N 1
ATOM 660 C CA . LEU A 1 82 ? -9.672 5.869 9.158 1.00 90.50 82 LEU A CA 1
ATOM 661 C C . LEU A 1 82 ? -10.619 4.959 8.371 1.00 90.50 82 LEU A C 1
ATOM 663 O O . LEU A 1 82 ? -11.301 4.126 8.971 1.00 90.50 82 LEU A O 1
ATOM 667 N N . SER A 1 83 ? -10.633 5.074 7.044 1.00 93.06 83 SER A N 1
ATOM 668 C CA . SER A 1 83 ? -11.429 4.226 6.162 1.00 93.06 83 SER A CA 1
ATOM 669 C C . SER A 1 83 ? -10.652 3.805 4.906 1.00 93.06 83 SER A C 1
ATOM 671 O O . SER A 1 83 ? -9.712 4.495 4.491 1.00 93.06 83 SER A O 1
ATOM 673 N N . PRO A 1 84 ? -11.018 2.672 4.277 1.00 92.56 84 PRO A N 1
ATOM 674 C CA . PRO A 1 84 ? -10.418 2.273 3.010 1.00 92.56 84 PRO A CA 1
ATOM 675 C C . PRO A 1 84 ? -10.765 3.260 1.886 1.00 92.56 84 PRO A C 1
ATOM 677 O O . PRO A 1 84 ? -9.936 3.487 1.011 1.00 92.56 84 PRO A O 1
ATOM 680 N N . GLU A 1 85 ? -11.939 3.899 1.916 1.00 95.69 85 GLU A N 1
ATOM 681 C CA . GLU A 1 85 ? -12.347 4.919 0.943 1.00 95.69 85 GLU A CA 1
ATOM 682 C C . GLU A 1 85 ? -11.399 6.124 0.953 1.00 95.69 85 GLU A C 1
ATOM 684 O O . GLU A 1 85 ? -10.991 6.603 -0.107 1.00 95.69 85 GLU A O 1
ATOM 689 N N . GLU A 1 86 ? -11.021 6.605 2.142 1.00 95.62 86 GLU A N 1
ATOM 690 C CA . GLU A 1 86 ? -10.079 7.717 2.299 1.00 95.62 86 GLU A CA 1
ATOM 691 C C . GLU A 1 86 ? -8.697 7.357 1.754 1.00 95.62 86 GLU A C 1
ATOM 693 O O . GLU A 1 86 ? -8.112 8.135 0.996 1.00 95.62 86 GLU A O 1
ATOM 698 N N . ALA A 1 87 ? -8.210 6.160 2.088 1.00 94.19 87 ALA A N 1
ATOM 699 C CA . ALA A 1 87 ? -6.934 5.642 1.612 1.00 94.19 87 ALA A CA 1
ATOM 700 C C . ALA A 1 87 ? -6.905 5.516 0.079 1.00 94.19 87 ALA A C 1
ATOM 702 O O . ALA A 1 87 ? -5.970 5.985 -0.572 1.00 94.19 87 ALA A O 1
ATOM 703 N N . ILE A 1 88 ? -7.957 4.951 -0.520 1.00 94.00 88 ILE A N 1
ATOM 704 C CA . ILE A 1 88 ? -8.089 4.803 -1.977 1.00 94.00 88 ILE A CA 1
ATOM 705 C C . ILE A 1 88 ? -8.174 6.169 -2.661 1.00 94.00 88 ILE A C 1
ATOM 707 O O . ILE A 1 88 ? -7.484 6.413 -3.649 1.00 94.00 88 ILE A O 1
ATOM 711 N N . SER A 1 89 ? -8.980 7.086 -2.124 1.00 94.31 89 SER A N 1
ATOM 712 C CA . SER A 1 89 ? -9.089 8.455 -2.638 1.00 94.31 89 SER A CA 1
ATOM 713 C C . SER A 1 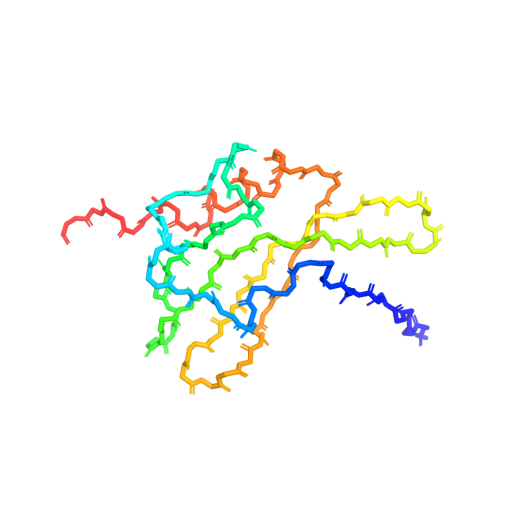89 ? -7.757 9.206 -2.547 1.00 94.31 89 SER A C 1
ATOM 715 O O . SER A 1 89 ? -7.409 10.003 -3.421 1.00 94.31 89 SER A O 1
ATOM 717 N N . TRP A 1 90 ? -6.972 8.955 -1.498 1.00 94.38 90 TRP A N 1
ATOM 718 C CA . TRP A 1 90 ? -5.625 9.496 -1.377 1.00 94.38 90 TRP A CA 1
ATOM 719 C C . TRP A 1 90 ? -4.690 8.938 -2.455 1.00 94.38 90 TRP A C 1
ATOM 721 O O . TRP A 1 90 ? -4.060 9.741 -3.143 1.00 94.38 90 TRP A O 1
ATOM 731 N N . ILE A 1 91 ? -4.675 7.617 -2.679 1.00 92.31 91 ILE A N 1
ATOM 732 C CA . ILE A 1 91 ? -3.911 6.983 -3.771 1.00 92.31 91 ILE A CA 1
ATOM 733 C C . ILE A 1 91 ? -4.292 7.597 -5.122 1.00 92.31 91 ILE A C 1
ATOM 735 O O . ILE A 1 91 ? -3.415 8.010 -5.877 1.00 92.31 91 ILE A O 1
ATOM 739 N N . GLY A 1 92 ? -5.593 7.711 -5.409 1.00 90.56 92 GLY A N 1
ATOM 740 C CA . GLY A 1 92 ? -6.093 8.308 -6.648 1.00 90.56 92 GLY A CA 1
ATOM 741 C C . GLY A 1 92 ? -5.569 9.729 -6.866 1.00 90.56 92 GLY A C 1
ATOM 742 O O . GLY A 1 92 ? -5.055 10.054 -7.930 1.00 90.56 92 GLY A O 1
ATOM 743 N N . ARG A 1 93 ? -5.606 10.572 -5.829 1.00 90.81 93 ARG A N 1
ATOM 744 C CA . ARG A 1 93 ? -5.131 11.963 -5.920 1.00 90.81 93 ARG A CA 1
ATOM 745 C C . ARG A 1 93 ? -3.617 12.099 -6.072 1.00 90.81 93 ARG A C 1
ATOM 747 O O . ARG A 1 93 ? -3.182 13.042 -6.724 1.00 90.81 93 ARG A O 1
ATOM 754 N N . HIS A 1 94 ? -2.834 11.202 -5.473 1.00 89.50 94 HIS A N 1
ATOM 755 C CA . HIS A 1 94 ? -1.372 11.327 -5.431 1.00 89.50 94 HIS A CA 1
ATOM 756 C C . HIS A 1 94 ? -0.666 10.558 -6.550 1.00 89.50 94 HIS A C 1
ATOM 758 O O . HIS A 1 94 ? 0.431 10.944 -6.940 1.00 89.50 94 HIS A O 1
ATOM 764 N N . PHE A 1 95 ? -1.287 9.502 -7.087 1.00 85.31 95 PHE A N 1
ATOM 765 C CA . PHE A 1 95 ? -0.614 8.581 -8.007 1.00 85.31 95 PHE A CA 1
ATOM 766 C C . PHE A 1 95 ? -1.342 8.325 -9.332 1.00 85.31 95 PHE A C 1
ATOM 768 O O . PHE A 1 95 ? -0.707 7.832 -10.259 1.00 85.31 95 PHE A O 1
ATOM 775 N N . GLN A 1 96 ? -2.621 8.697 -9.510 1.00 67.69 96 GLN A N 1
ATOM 776 C CA . GLN A 1 96 ? -3.286 8.536 -10.822 1.00 67.69 96 GLN A CA 1
ATOM 777 C C . GLN A 1 96 ? -2.930 9.617 -11.862 1.00 67.69 96 GLN A C 1
ATOM 779 O O . GLN A 1 96 ? -3.559 9.672 -12.915 1.00 67.69 96 GLN A O 1
ATOM 784 N N . GLN A 1 97 ? -1.917 10.460 -11.635 1.00 53.72 97 GLN A N 1
ATOM 785 C CA . GLN A 1 97 ? -1.528 11.508 -12.595 1.00 53.72 97 GLN A CA 1
ATOM 786 C C . GLN A 1 97 ? -0.385 11.140 -13.557 1.00 53.72 97 GLN A C 1
ATOM 788 O O . GLN A 1 97 ? 0.099 12.014 -14.266 1.00 53.72 97 GLN A O 1
ATOM 793 N N . GLN A 1 98 ? 0.036 9.875 -13.650 1.00 49.28 98 GLN A N 1
ATOM 794 C CA . GLN A 1 98 ? 1.150 9.486 -14.537 1.00 49.28 98 GLN A CA 1
ATOM 795 C C . GLN A 1 98 ? 0.775 8.476 -15.628 1.00 49.28 98 GLN A C 1
ATOM 797 O O . GLN A 1 98 ? 1.594 7.675 -16.061 1.00 49.28 98 GLN A O 1
ATOM 802 N N . ALA A 1 99 ? -0.468 8.532 -16.103 1.00 41.56 99 ALA A N 1
ATOM 803 C CA . ALA A 1 99 ? -0.904 7.805 -17.291 1.00 41.56 99 ALA A CA 1
ATOM 804 C C . ALA A 1 99 ? -1.290 8.777 -18.417 1.00 41.56 99 ALA A C 1
ATOM 806 O O . ALA A 1 99 ? -2.404 8.704 -18.926 1.00 41.56 99 ALA A O 1
ATOM 807 N N . VAL A 1 100 ? -0.418 9.726 -18.785 1.00 34.81 100 VAL A N 1
ATOM 808 C CA . VAL A 1 100 ? -0.614 10.518 -20.013 1.00 34.81 100 VAL A CA 1
ATOM 809 C C . VAL A 1 100 ? 0.725 10.878 -20.669 1.00 34.81 100 VAL A C 1
ATOM 811 O O . VAL A 1 100 ? 1.541 11.558 -20.050 1.00 34.81 100 VAL A O 1
ATOM 814 N N . ALA A 1 101 ? 0.810 10.494 -21.951 1.00 34.00 101 ALA A N 1
ATOM 815 C CA . ALA A 1 101 ? 1.790 10.790 -23.007 1.00 34.00 101 ALA A CA 1
ATOM 816 C C . ALA A 1 101 ? 3.037 9.894 -23.093 1.00 34.00 101 ALA A C 1
ATOM 818 O O . ALA A 1 101 ? 4.012 10.119 -22.348 1.00 34.00 101 ALA A O 1
#

Radius of gyration: 13.76 Å; Cα contacts (8 Å, |Δi|>4): 163; chains: 1; bounding box: 29×26×47 Å

Foldseek 3Di:
DDPPPQPQDFPDDCLVPPDVVQEDCADDPVRQNRHWYWADDPNFTWTWGWGWGARPVVRAIWIKTWTATPVVRGTPDIDIDRDVVVVRVVCCVPGVPPPDD

Secondary structure (DSSP, 8-state):
----------SS-GGGT--GGGB-SS--TTTTTT-EEEEEETTEEEEEEEEEEEETTTTEEEEEEEEEETTTTEEEEEEEESSHHHHHHHHHHHHTT----

pLDDT: mean 76.41, std 19.2, range [28.69, 95.69]

Solvent-accessible surface area (backbone atoms only — not comparable to full-atom values): 6159 Å² total; per-residue (Å²): 136,84,83,73,82,74,60,74,56,46,84,63,60,55,88,87,63,73,44,80,88,25,54,36,98,66,74,47,94,92,44,29,90,65,34,29,28,80,43,84,52,100,92,40,55,23,41,39,33,53,30,48,29,51,42,78,93,71,76,36,67,31,25,27,39,34,37,30,32,65,87,76,73,41,75,77,50,72,48,80,27,80,38,66,69,55,37,41,54,48,48,51,74,76,60,66,81,79,85,78,136

Nearest PDB structures (foldseek):
  2x8t-assembly1_A  TM=5.850E-01  e=4.825E+00  Bacillus subtilis
  2x8f-assembly2_B  TM=5.878E-01  e=6.074E+00  Bacillus subtilis
  2x8s-assembly2_B  TM=5.772E-01  e=5.734E+00  Bacillus subtilis
  2lyx-assembly1_A  TM=4.502E-01  e=2.284E+00  Bacillus subtilis subsp. subtilis str. 168